Protein AF-A0A9W7BXS7-F1 (afdb_monomer_lite)

InterPro domains:
  IPR002172 Low-density lipoprotein (LDL) receptor class A repeat [cd00112] (133-162)
  IPR028146 Glucosidase II beta subunit, N-terminal [PF12999] (91-174)
  IPR036055 LDL receptor-like superfamily [G3DSA:4.10.400.10] (129-166)
  IPR036055 LDL receptor-like superfamily [SSF57424] (131-162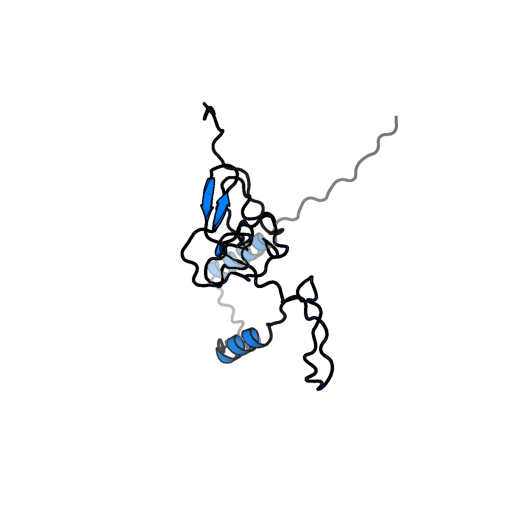)
  IPR039794 Glucosidase II beta subunit-like [PTHR12630] (88-174)

Sequence (181 aa):
MRTTQRPLRRSPGLPQYIAIAFIVFLALFSGTLVLFHSSLPNLSPETFDEDKFAQDFLDHDVHPEPVGERPEWKQKIGVGRKKNIRKIDTLNCDAPQASHPQVNDNYCDCVGSGADETSTSACSAYNIKRKVFQCPKNGAMIYASRIDDGVCDCCDGSDELHNDFVVCPSTCPSLRGEGFI

pLDDT: mean 71.35, std 19.49, range [39.41, 97.12]

Radius of gyration: 30.7 Å; chains: 1; bounding box: 83×66×67 Å

Foldseek 3Di:
DDDDDDDDDDDPDDDPVVVVVVVVVVVVPPPPPDDPPDDDPDPDPPDPDPVVVVVVVVVPPPPPPPPDPDPDPPPPPDP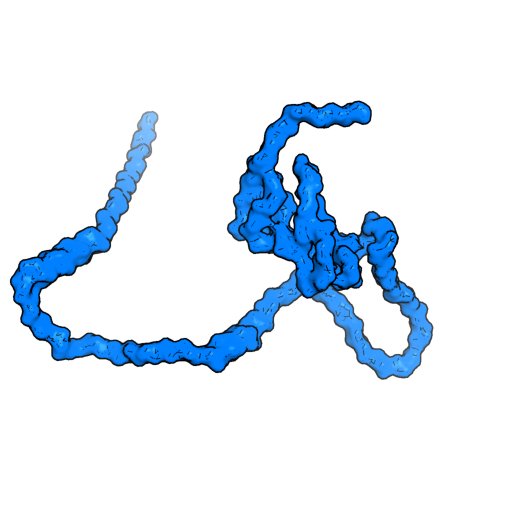DDPDPPPPPPQPDLPDDQPPDPQACPLAQSPQAACSRNLQALSNVVGPHPFFRYAQVPPRDTHHSCQACVQDQPRLCSSSNPPNPPHDRHRNDDDPPDPDDD

Secondary structure (DSSP, 8-state):
----PPPPPPPPPPPTHHHHHHHHHHHHHS-------S-----------HHHHHHHHHH---PPPPSS------------------------TTS-GGG-TTTTSS--S-TTT--S-SSSSTTTTS---S--EE-TTT--EE-GGGSSSS---STTSTT-TT-TT----------------

Structure (mmCIF, N/CA/C/O backbone):
data_AF-A0A9W7BXS7-F1
#
_entry.id   AF-A0A9W7BXS7-F1
#
loop_
_atom_site.group_PDB
_atom_site.id
_atom_site.type_symbol
_atom_site.label_atom_id
_atom_site.label_alt_id
_atom_site.label_comp_id
_atom_site.label_asym_id
_atom_site.label_entity_id
_atom_site.label_seq_id
_atom_site.pdbx_PDB_ins_code
_atom_site.Cartn_x
_atom_site.Cartn_y
_atom_site.Cartn_z
_atom_site.occupancy
_atom_site.B_iso_or_equiv
_atom_site.auth_seq_id
_atom_site.auth_comp_id
_atom_site.auth_asym_id
_atom_site.auth_atom_id
_atom_site.pdbx_PDB_model_num
ATOM 1 N N . MET A 1 1 ? -42.604 45.762 11.872 1.00 46.09 1 MET A N 1
ATOM 2 C CA . MET A 1 1 ? -43.253 44.493 12.266 1.00 46.09 1 MET A CA 1
ATOM 3 C C . MET A 1 1 ? -43.912 43.880 11.034 1.00 46.09 1 MET A C 1
ATOM 5 O O . MET A 1 1 ? -44.926 44.392 10.585 1.00 46.09 1 MET A O 1
ATOM 9 N N . ARG A 1 2 ? -43.300 42.856 10.426 1.00 42.53 2 ARG A N 1
ATOM 10 C CA . ARG A 1 2 ? -43.913 42.016 9.381 1.00 42.53 2 ARG A CA 1
ATOM 11 C C . ARG A 1 2 ? -43.618 40.566 9.746 1.00 42.53 2 ARG A C 1
ATOM 13 O O . ARG A 1 2 ? -42.465 40.153 9.731 1.00 42.53 2 ARG A O 1
ATOM 20 N N . THR A 1 3 ? -44.651 39.841 10.146 1.00 47.69 3 THR A N 1
ATOM 21 C CA . THR A 1 3 ? -44.619 38.417 10.475 1.00 47.69 3 THR A CA 1
ATOM 22 C C . THR A 1 3 ? -44.712 37.607 9.186 1.00 47.69 3 THR A C 1
ATOM 24 O O . THR A 1 3 ? -45.760 37.532 8.553 1.00 47.69 3 THR A O 1
ATOM 27 N N . THR A 1 4 ? -43.602 37.003 8.773 1.00 55.44 4 THR A N 1
ATOM 28 C CA . THR A 1 4 ? -43.558 35.991 7.713 1.00 55.44 4 THR A CA 1
ATOM 29 C C . THR A 1 4 ? -43.979 34.641 8.298 1.00 55.44 4 THR A C 1
ATOM 31 O O . THR A 1 4 ? -43.219 33.993 9.017 1.00 55.44 4 THR A O 1
ATOM 34 N N . GLN A 1 5 ? -45.213 34.213 8.026 1.00 59.97 5 GLN A N 1
ATOM 35 C CA . GLN A 1 5 ? -45.664 32.855 8.345 1.00 59.97 5 GLN A CA 1
ATOM 36 C C . GLN A 1 5 ? -44.991 31.858 7.390 1.00 59.97 5 GLN A C 1
ATOM 38 O O . GLN A 1 5 ? -45.063 32.008 6.171 1.00 59.97 5 GLN A O 1
ATOM 43 N N . ARG A 1 6 ? -44.307 30.850 7.946 1.00 61.34 6 ARG A N 1
ATOM 44 C CA . ARG A 1 6 ? -43.731 29.736 7.178 1.00 61.34 6 ARG A CA 1
ATOM 45 C C . ARG A 1 6 ? -44.836 28.721 6.845 1.00 61.34 6 ARG A C 1
ATOM 47 O O . ARG A 1 6 ? -45.657 28.447 7.719 1.00 61.34 6 ARG A O 1
ATOM 54 N N . PRO A 1 7 ? -44.853 28.127 5.641 1.00 55.62 7 PRO A N 1
ATOM 55 C CA . PRO A 1 7 ? -45.820 27.088 5.303 1.00 55.62 7 PRO A CA 1
ATOM 56 C C . PRO A 1 7 ? -45.583 25.814 6.132 1.00 55.62 7 PRO A C 1
ATOM 58 O O . PRO A 1 7 ? -44.445 25.374 6.318 1.00 55.62 7 PRO A O 1
ATOM 61 N N . LEU A 1 8 ? -46.677 25.226 6.625 1.00 59.09 8 LEU A N 1
ATOM 62 C CA . LEU A 1 8 ? -46.703 23.956 7.354 1.00 59.09 8 LEU A CA 1
ATOM 63 C C . LEU A 1 8 ? -46.234 22.812 6.437 1.00 59.09 8 LEU A C 1
ATOM 65 O O . LEU A 1 8 ? -46.829 22.564 5.387 1.00 59.09 8 LEU A O 1
ATOM 69 N N . ARG A 1 9 ? -45.167 22.104 6.830 1.00 51.50 9 ARG A N 1
ATOM 70 C CA . ARG A 1 9 ? -44.704 20.887 6.145 1.00 51.50 9 ARG A CA 1
ATOM 71 C C . ARG A 1 9 ? -45.698 19.746 6.393 1.00 51.50 9 ARG A C 1
ATOM 73 O O . ARG A 1 9 ? -46.052 19.473 7.537 1.00 51.50 9 ARG A O 1
ATOM 80 N N . ARG A 1 10 ? -46.128 19.076 5.317 1.00 54.25 10 ARG A N 1
ATOM 81 C CA . ARG A 1 10 ? -46.916 17.831 5.361 1.00 54.25 10 ARG A CA 1
ATOM 82 C C . ARG A 1 10 ? -46.151 16.753 6.135 1.00 54.25 10 ARG A C 1
ATOM 84 O O . ARG A 1 10 ? -44.969 16.545 5.875 1.00 54.25 10 ARG A O 1
ATOM 91 N N . SER A 1 11 ? -46.842 16.073 7.053 1.00 57.69 11 SER A N 1
ATOM 92 C CA . SER A 1 11 ? -46.325 14.876 7.729 1.00 57.69 11 SER A CA 1
ATOM 93 C C . SER A 1 11 ? -45.999 13.775 6.713 1.00 57.69 11 SER A C 1
ATOM 95 O O . SER A 1 11 ? -46.743 13.628 5.738 1.00 57.69 11 SER A O 1
ATOM 97 N N . PRO A 1 12 ? -44.932 12.987 6.930 1.00 56.78 12 PRO A N 1
ATOM 98 C CA . PRO A 1 12 ? -44.681 11.792 6.141 1.00 56.78 12 PRO A CA 1
ATOM 99 C C . PRO A 1 12 ? -45.831 10.800 6.353 1.00 56.78 12 PRO A C 1
ATOM 101 O O . PRO A 1 12 ? -46.220 10.506 7.483 1.00 56.78 12 PRO A O 1
ATOM 104 N N . GLY A 1 13 ? -46.412 10.339 5.244 1.00 60.28 13 GLY A N 1
ATOM 105 C CA . GLY A 1 13 ? -47.458 9.326 5.245 1.00 60.28 13 GLY A CA 1
ATOM 106 C C . GLY A 1 13 ? -46.960 8.032 5.883 1.00 60.28 13 GLY A C 1
ATOM 107 O O . GLY A 1 13 ? -45.823 7.615 5.670 1.00 60.28 13 GLY A O 1
ATOM 108 N N . LEU A 1 14 ? -47.834 7.419 6.677 1.00 56.72 14 LEU A N 1
ATOM 109 C CA . LEU A 1 14 ? -47.631 6.118 7.303 1.00 56.72 14 LEU A CA 1
ATOM 110 C C . LEU A 1 14 ? -47.245 5.073 6.228 1.00 56.72 14 LEU A C 1
ATOM 112 O O . LEU A 1 14 ? -47.875 5.052 5.166 1.00 56.72 14 LEU A O 1
ATOM 116 N N . PRO A 1 15 ? -46.224 4.224 6.452 1.00 57.97 15 PRO A N 1
ATOM 117 C CA . PRO A 1 15 ? -45.736 3.301 5.436 1.00 57.97 15 PRO A CA 1
ATOM 118 C C . PRO A 1 15 ? -46.824 2.298 5.042 1.00 57.97 15 PRO A C 1
ATOM 120 O O . PRO A 1 15 ? -47.379 1.574 5.869 1.00 57.97 15 PRO A O 1
ATOM 123 N N . GLN A 1 16 ? -47.090 2.243 3.739 1.00 58.09 16 GLN A N 1
ATOM 124 C CA . GLN A 1 16 ? -48.133 1.442 3.085 1.00 58.09 16 GLN A CA 1
ATOM 125 C C . GLN A 1 16 ? -48.010 -0.069 3.383 1.00 58.09 16 GLN A C 1
ATOM 127 O O . GLN A 1 16 ? -48.980 -0.814 3.278 1.00 58.09 16 GLN A O 1
ATOM 132 N N . TYR A 1 17 ? -46.832 -0.508 3.836 1.00 59.22 17 TYR A N 1
ATOM 133 C CA . TYR A 1 17 ? -46.523 -1.882 4.229 1.00 59.22 17 TYR A CA 1
ATOM 134 C C . TYR A 1 17 ? -47.327 -2.395 5.432 1.00 59.22 17 TYR A C 1
ATOM 136 O O . TYR A 1 17 ? -47.640 -3.584 5.484 1.00 59.22 17 TYR A O 1
ATOM 144 N N . ILE A 1 18 ? -47.720 -1.524 6.370 1.00 60.16 18 ILE A N 1
ATOM 145 C CA . ILE A 1 18 ? -48.496 -1.953 7.548 1.00 60.16 18 ILE A CA 1
ATOM 146 C C . ILE A 1 18 ? -49.922 -2.352 7.134 1.00 60.16 18 ILE A C 1
ATOM 148 O O . ILE A 1 18 ? -50.463 -3.332 7.640 1.00 60.16 18 ILE A O 1
ATOM 152 N N . ALA A 1 19 ? -50.514 -1.651 6.161 1.00 58.78 19 ALA A N 1
ATOM 153 C CA . ALA A 1 19 ? -51.851 -1.969 5.658 1.00 58.78 19 ALA A CA 1
ATOM 154 C C . ALA A 1 19 ? -51.889 -3.315 4.910 1.00 58.78 19 ALA A C 1
ATOM 156 O O . ALA A 1 19 ? -52.837 -4.081 5.065 1.00 58.78 19 ALA A O 1
ATOM 157 N N . ILE A 1 20 ? -50.836 -3.634 4.150 1.00 61.12 20 ILE A N 1
ATOM 158 C CA . ILE A 1 20 ? -50.732 -4.892 3.395 1.00 61.12 20 ILE A CA 1
ATOM 159 C C . ILE A 1 20 ? -50.580 -6.086 4.350 1.00 61.12 20 ILE A C 1
ATOM 161 O O . ILE A 1 20 ? -51.246 -7.104 4.169 1.00 61.12 20 ILE A O 1
ATOM 165 N N . ALA A 1 21 ? -49.782 -5.945 5.414 1.00 65.38 21 ALA A N 1
ATOM 166 C CA . ALA A 1 21 ? -49.594 -7.003 6.406 1.00 65.38 21 ALA A CA 1
ATOM 167 C C . ALA A 1 21 ? -50.902 -7.376 7.133 1.00 65.38 21 ALA A C 1
ATOM 169 O O . ALA A 1 21 ? -51.172 -8.559 7.332 1.00 65.38 21 ALA A O 1
ATOM 170 N N . PHE A 1 22 ? -51.754 -6.398 7.465 1.00 66.62 22 PHE A N 1
ATOM 171 C CA . PHE A 1 22 ? -53.060 -6.655 8.090 1.00 66.62 22 PHE A CA 1
ATOM 172 C C . PHE A 1 22 ? -54.031 -7.408 7.171 1.00 66.62 22 PHE A C 1
ATOM 174 O O . PHE A 1 22 ? -54.751 -8.292 7.634 1.00 66.62 22 PHE A O 1
ATOM 181 N N . ILE A 1 23 ? -54.040 -7.100 5.872 1.00 64.25 23 ILE A N 1
ATOM 182 C CA . ILE A 1 23 ? -54.924 -7.761 4.898 1.00 64.25 23 ILE A CA 1
ATOM 183 C C . ILE A 1 23 ? -54.501 -9.222 4.690 1.00 64.25 23 ILE A C 1
ATOM 185 O O . ILE A 1 23 ? -55.353 -10.110 4.674 1.00 64.25 23 ILE A O 1
ATOM 189 N N . VAL A 1 24 ? -53.193 -9.490 4.615 1.00 66.75 24 VAL A N 1
ATOM 190 C CA . VAL A 1 24 ? -52.660 -10.860 4.517 1.00 66.75 24 VAL A CA 1
ATOM 191 C C . VAL A 1 24 ? -52.955 -11.657 5.795 1.00 66.75 24 VAL A C 1
ATOM 193 O O . VAL A 1 24 ? -53.362 -12.814 5.716 1.00 66.75 24 VAL A O 1
ATOM 196 N N . PHE A 1 25 ? -52.843 -11.038 6.975 1.00 67.75 25 PHE A N 1
ATOM 197 C CA . PHE A 1 25 ? -53.122 -11.707 8.252 1.00 67.75 25 PHE A CA 1
ATOM 198 C C . PHE A 1 25 ? -54.610 -12.066 8.424 1.00 67.75 25 PHE A C 1
ATOM 200 O O . PHE A 1 25 ? -54.934 -13.158 8.892 1.00 67.75 25 PHE A O 1
ATOM 207 N N . LEU A 1 26 ? -55.526 -11.189 7.992 1.00 63.72 26 LEU A N 1
ATOM 208 C CA . LEU A 1 26 ? -56.972 -11.455 8.019 1.00 63.72 26 LEU A CA 1
ATOM 209 C C . LEU A 1 26 ? -57.400 -12.525 6.999 1.00 63.72 26 LEU A C 1
ATOM 211 O O . LEU A 1 26 ? -58.306 -13.314 7.282 1.00 63.72 26 LEU A O 1
ATOM 215 N N . ALA A 1 27 ? -56.735 -12.598 5.842 1.00 58.88 27 ALA A N 1
ATOM 216 C CA . ALA A 1 27 ? -56.993 -13.627 4.833 1.00 58.88 27 ALA A CA 1
ATOM 217 C C . ALA A 1 27 ? -56.515 -15.025 5.273 1.00 58.88 27 ALA A C 1
ATOM 219 O O . ALA A 1 27 ? -57.159 -16.021 4.950 1.00 58.88 27 ALA A O 1
ATOM 220 N N . LEU A 1 28 ? -55.432 -15.110 6.057 1.00 61.25 28 LEU A N 1
ATOM 221 C CA . LEU A 1 28 ? -54.915 -16.383 6.575 1.00 61.25 28 LEU A CA 1
ATOM 222 C C . LEU A 1 28 ? -55.736 -16.939 7.752 1.00 61.25 28 LEU A C 1
ATOM 224 O O . LEU A 1 28 ? -55.835 -18.154 7.899 1.00 61.25 28 LEU A O 1
ATOM 228 N N . PHE A 1 29 ? -56.360 -16.081 8.568 1.00 61.97 29 PHE A N 1
ATOM 229 C CA . PHE A 1 29 ? -57.142 -16.515 9.738 1.00 61.97 29 PHE A CA 1
ATOM 230 C C . PHE A 1 29 ? -58.611 -16.854 9.444 1.00 61.97 29 PHE A C 1
ATOM 232 O O . PHE A 1 29 ? -59.243 -17.549 10.235 1.00 61.97 29 PHE A O 1
ATOM 239 N N . SER A 1 30 ? -59.171 -16.385 8.327 1.00 65.44 30 SER A N 1
ATOM 240 C CA . SER A 1 30 ? -60.598 -16.569 8.013 1.00 65.44 30 SER A CA 1
ATOM 241 C C . SER A 1 30 ? -60.922 -17.849 7.236 1.00 65.44 30 SER A C 1
ATOM 243 O O . SER A 1 30 ? -62.094 -18.125 6.994 1.00 65.44 30 SER A O 1
ATOM 245 N N . GLY A 1 31 ? -59.926 -18.667 6.875 1.00 58.88 31 GLY A N 1
ATOM 246 C CA . GLY A 1 31 ? -60.149 -20.004 6.304 1.00 58.88 31 GLY A CA 1
ATOM 247 C C . GLY A 1 31 ? -60.915 -20.034 4.973 1.00 58.88 31 GLY A C 1
ATOM 248 O O . GLY A 1 31 ? -61.258 -21.111 4.487 1.00 58.88 31 GLY A O 1
ATOM 249 N N . THR A 1 32 ? -61.178 -18.887 4.348 1.00 63.16 32 THR A N 1
ATOM 250 C CA . THR A 1 32 ? -61.767 -18.817 3.012 1.00 63.16 32 THR A CA 1
ATOM 251 C C . THR A 1 32 ? -60.681 -19.036 1.971 1.00 63.16 32 THR A C 1
ATOM 253 O O . THR A 1 32 ? -60.062 -18.101 1.469 1.00 63.16 32 THR A O 1
ATOM 256 N N . LEU A 1 33 ? -60.468 -20.312 1.652 1.00 57.69 33 LEU A N 1
ATOM 257 C CA . LEU A 1 33 ? -59.788 -20.784 0.454 1.00 57.69 33 LEU A CA 1
ATOM 258 C C . LEU A 1 33 ? -60.591 -20.326 -0.779 1.00 57.69 33 LEU A C 1
ATOM 260 O O . LEU A 1 33 ? -61.405 -21.072 -1.320 1.00 57.69 33 LEU A O 1
ATOM 264 N N . VAL A 1 34 ? -60.415 -19.073 -1.204 1.00 56.88 34 VAL A N 1
ATOM 265 C CA . VAL A 1 34 ? -60.950 -18.609 -2.487 1.00 56.88 34 VAL A CA 1
ATOM 266 C C . VAL A 1 34 ? -59.954 -18.993 -3.569 1.00 56.88 34 VAL A C 1
ATOM 268 O O . VAL A 1 34 ? -58.857 -18.450 -3.676 1.00 56.88 34 VAL A O 1
ATOM 271 N N . LEU A 1 35 ? -60.381 -19.967 -4.365 1.00 54.78 35 LEU A N 1
ATOM 272 C CA . LEU A 1 35 ? -59.823 -20.333 -5.654 1.00 54.78 35 LEU A CA 1
ATOM 273 C C . LEU A 1 35 ? -59.687 -19.084 -6.541 1.00 54.78 35 LEU A C 1
ATOM 275 O O . LEU A 1 35 ? -60.653 -18.646 -7.155 1.00 54.78 35 LEU A O 1
ATOM 279 N N . PHE A 1 36 ? -58.477 -18.543 -6.648 1.00 45.97 36 PHE A N 1
ATOM 280 C CA . PHE A 1 36 ? -58.055 -17.739 -7.793 1.00 45.97 36 PHE A CA 1
ATOM 281 C C . PHE A 1 36 ? -56.884 -18.453 -8.459 1.00 45.97 36 PHE A C 1
ATOM 283 O O . PHE A 1 36 ? -55.713 -18.157 -8.248 1.00 45.97 36 PHE A O 1
ATOM 290 N N . HIS A 1 37 ? -57.242 -19.465 -9.243 1.00 50.16 37 HIS A N 1
ATOM 291 C CA . HIS A 1 37 ? -56.360 -20.106 -10.201 1.00 50.16 37 HIS A CA 1
ATOM 292 C C . HIS A 1 37 ? -56.717 -19.549 -11.578 1.00 50.16 37 HIS A C 1
ATOM 294 O O . HIS A 1 37 ? -57.653 -20.033 -12.208 1.00 50.16 37 HIS A O 1
ATOM 300 N N . SER A 1 38 ? -56.051 -18.471 -11.999 1.00 52.72 38 SER A N 1
ATOM 301 C CA . SER A 1 38 ? -55.757 -18.137 -13.405 1.00 52.72 38 SER A CA 1
ATOM 302 C C . SER A 1 38 ? -55.103 -16.755 -13.503 1.00 52.72 38 SER A C 1
ATOM 304 O O . SER A 1 38 ? -55.659 -15.761 -13.046 1.00 52.72 38 SER A O 1
ATOM 306 N N . SER A 1 39 ? -53.960 -16.713 -14.196 1.00 53.94 39 SER A N 1
ATOM 307 C CA . SER A 1 39 ? -53.209 -15.522 -14.643 1.00 53.94 39 SER A CA 1
ATOM 308 C C . SER A 1 39 ? -52.065 -15.046 -13.738 1.00 53.94 39 SER A C 1
ATOM 310 O O . SER A 1 39 ? -51.998 -13.877 -13.371 1.00 53.94 39 SER A O 1
ATOM 312 N N . LEU A 1 40 ? -51.106 -15.929 -13.447 1.00 51.50 40 LEU A N 1
ATOM 313 C CA . LEU A 1 40 ? -49.720 -15.490 -13.263 1.00 51.50 40 LEU A CA 1
ATOM 314 C C . LEU A 1 40 ? -48.989 -15.671 -14.600 1.00 51.50 40 LEU A C 1
ATOM 316 O O . LEU A 1 40 ? -49.082 -16.757 -15.181 1.00 51.50 40 LEU A O 1
ATOM 320 N N . PRO A 1 41 ? -48.304 -14.640 -15.123 1.00 48.31 41 PRO A N 1
ATOM 321 C CA . PRO A 1 41 ? -47.416 -14.823 -16.253 1.00 48.31 41 PRO A CA 1
ATOM 322 C C . PRO A 1 41 ? -46.306 -15.793 -15.852 1.00 48.31 41 PRO A C 1
ATOM 324 O O . PRO A 1 41 ? -45.791 -15.768 -14.737 1.00 48.31 41 PRO A O 1
ATOM 327 N N . ASN A 1 42 ? -46.003 -16.670 -16.797 1.00 48.66 42 ASN A N 1
ATOM 328 C CA . ASN A 1 42 ? -44.952 -17.669 -16.781 1.00 48.66 42 ASN A CA 1
ATOM 329 C C . ASN A 1 42 ? -43.607 -16.998 -16.427 1.00 48.66 42 ASN A C 1
ATOM 331 O O . ASN A 1 42 ? -42.935 -16.470 -17.308 1.00 48.66 42 ASN A O 1
ATOM 335 N N . LEU A 1 43 ? -43.229 -16.965 -15.146 1.00 43.97 43 LEU A N 1
ATOM 336 C CA . LEU A 1 43 ? -41.835 -16.761 -14.767 1.00 43.97 43 LEU A CA 1
ATOM 337 C C . LEU A 1 43 ? -41.168 -18.122 -14.900 1.00 43.97 43 LEU A C 1
ATOM 339 O O . LEU A 1 43 ? -41.242 -18.964 -14.004 1.00 43.97 43 LEU A O 1
ATOM 343 N N . SER A 1 44 ? -40.570 -18.347 -16.068 1.00 52.91 44 SER A N 1
ATOM 344 C CA . SER A 1 44 ? -39.571 -19.391 -16.227 1.00 52.91 44 SER A CA 1
ATOM 345 C C . SER A 1 44 ? -38.517 -19.226 -1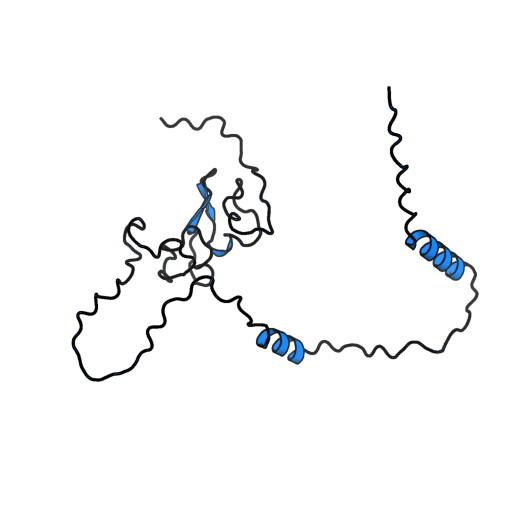5.128 1.00 52.91 44 SER A C 1
ATOM 347 O O . SER A 1 44 ? -38.124 -18.090 -14.848 1.00 52.91 44 SER A O 1
ATOM 349 N N . PRO A 1 45 ? -38.040 -20.316 -14.511 1.00 54.59 45 PRO A N 1
ATOM 350 C CA . PRO A 1 45 ? -36.832 -20.243 -13.710 1.00 54.59 45 PRO A CA 1
ATOM 351 C C . PRO A 1 45 ? -35.725 -19.753 -14.645 1.00 54.59 45 PRO A C 1
ATOM 353 O O . PRO A 1 45 ? -35.411 -20.430 -15.622 1.00 54.59 45 PRO A O 1
ATOM 356 N N . GLU A 1 46 ? -35.186 -18.559 -14.399 1.00 55.12 46 GLU A N 1
ATOM 357 C CA . GLU A 1 46 ? -33.915 -18.179 -15.001 1.00 55.12 46 GLU A CA 1
ATOM 358 C C 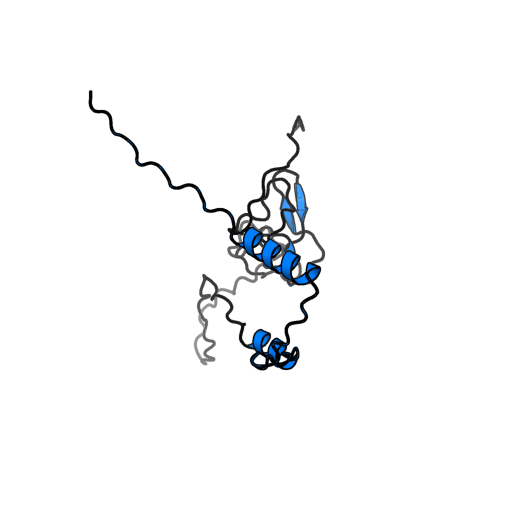. GLU A 1 46 ? -32.894 -19.172 -14.453 1.00 55.12 46 GLU A C 1
ATOM 360 O O . GLU A 1 46 ? -32.455 -19.099 -13.305 1.00 55.12 46 GLU A O 1
ATOM 365 N N . THR A 1 47 ? -32.625 -20.203 -15.247 1.00 54.59 47 THR A N 1
ATOM 366 C CA . THR A 1 47 ? -31.485 -21.080 -15.060 1.00 54.59 47 THR A CA 1
ATOM 367 C C . THR A 1 47 ? -30.271 -20.174 -15.037 1.00 54.59 47 THR A C 1
ATOM 369 O O . THR A 1 47 ? -30.044 -19.437 -15.995 1.00 54.59 47 THR A O 1
ATOM 372 N N . PHE A 1 48 ? -29.546 -20.180 -13.922 1.00 51.94 48 PHE A N 1
ATOM 373 C CA . PHE A 1 48 ? -28.245 -19.544 -13.833 1.00 51.94 48 PHE A CA 1
ATOM 374 C C . PHE A 1 48 ? -27.370 -20.171 -14.920 1.00 51.94 48 PHE A C 1
ATOM 376 O O . PHE A 1 48 ? -27.008 -21.345 -14.840 1.00 51.94 48 PHE A O 1
ATOM 383 N N . ASP A 1 49 ? -27.184 -19.419 -15.996 1.00 60.81 49 ASP A N 1
ATOM 384 C CA . ASP A 1 49 ? -26.441 -19.830 -17.171 1.00 60.81 49 ASP A CA 1
ATOM 385 C C . ASP A 1 49 ? -24.994 -19.387 -16.949 1.00 60.81 49 ASP A C 1
ATOM 387 O O . ASP A 1 49 ? -24.667 -18.201 -17.050 1.00 60.81 49 ASP A O 1
ATOM 391 N N . GLU A 1 50 ? -24.152 -20.341 -16.553 1.00 63.25 50 GLU A N 1
ATOM 392 C CA . GLU A 1 50 ? -22.714 -20.141 -16.342 1.00 63.25 50 GLU A CA 1
ATOM 393 C C . GLU A 1 50 ? -22.040 -19.540 -17.591 1.00 63.25 50 GLU A C 1
ATOM 395 O O . GLU A 1 50 ? -21.110 -18.742 -17.461 1.00 63.25 50 GLU A O 1
ATOM 400 N N . ASP A 1 51 ? -22.554 -19.828 -18.795 1.00 63.69 51 ASP A N 1
ATOM 401 C CA . ASP A 1 51 ? -22.010 -19.286 -20.044 1.00 63.69 51 ASP A CA 1
ATOM 402 C C . ASP A 1 51 ? -22.367 -17.798 -20.212 1.00 63.69 51 ASP A C 1
ATOM 404 O O . ASP A 1 51 ? -21.571 -17.020 -20.743 1.00 63.69 51 ASP A O 1
ATOM 408 N N . LYS A 1 52 ? -23.518 -17.361 -19.680 1.00 61.91 52 LYS A N 1
ATOM 409 C CA . LYS A 1 52 ? -23.925 -15.946 -19.670 1.00 61.91 52 LYS A CA 1
ATOM 410 C C . LYS A 1 52 ? -23.122 -15.124 -18.659 1.00 61.91 52 LYS A C 1
ATOM 412 O O . LYS A 1 52 ? -22.778 -13.985 -18.955 1.00 61.91 52 LYS A O 1
ATOM 417 N N . PHE A 1 53 ? -22.785 -15.692 -17.499 1.00 62.31 53 PHE A N 1
ATOM 418 C CA . PHE A 1 53 ? -21.886 -15.038 -16.538 1.00 62.31 53 PHE A CA 1
ATOM 419 C C . PHE A 1 53 ? -20.465 -14.898 -17.105 1.00 62.31 53 PHE A C 1
ATOM 421 O O . PHE A 1 53 ? -19.840 -13.850 -16.952 1.00 62.31 53 PHE A O 1
ATOM 428 N N . ALA A 1 54 ? -19.978 -15.917 -17.821 1.00 59.00 54 ALA A N 1
ATOM 429 C CA . ALA A 1 54 ? -18.694 -15.851 -18.513 1.00 59.00 54 ALA A CA 1
ATOM 430 C C . ALA A 1 54 ? -18.686 -14.808 -19.648 1.00 59.00 54 ALA A C 1
ATOM 432 O O . ALA A 1 54 ? -17.673 -14.142 -19.850 1.00 59.00 54 ALA A O 1
ATOM 433 N N . GLN A 1 55 ? -19.803 -14.626 -20.363 1.00 60.47 55 GLN A N 1
ATOM 434 C CA . GLN A 1 55 ? -19.932 -13.580 -21.385 1.00 60.47 55 GLN A CA 1
ATOM 435 C C . GLN A 1 55 ? -20.060 -12.170 -20.793 1.00 60.47 55 GLN A C 1
ATOM 437 O O . GLN A 1 55 ? -19.405 -11.265 -21.300 1.00 60.47 55 GLN A O 1
ATOM 442 N N . ASP A 1 56 ? -20.788 -11.985 -19.686 1.00 58.22 56 ASP A N 1
ATOM 443 C CA . ASP A 1 56 ? -20.831 -10.696 -18.971 1.00 58.22 56 ASP A CA 1
ATOM 444 C C . ASP A 1 56 ? -19.442 -10.299 -18.437 1.00 58.22 56 ASP A C 1
ATOM 446 O O . ASP A 1 56 ? -19.097 -9.121 -18.435 1.00 58.22 56 ASP A O 1
ATOM 450 N N . PHE A 1 57 ? -18.603 -11.265 -18.044 1.00 58.28 57 PHE A N 1
ATOM 451 C CA . PHE A 1 57 ? -17.217 -10.993 -17.643 1.00 58.28 57 PHE A CA 1
ATOM 452 C C . PHE A 1 57 ? -16.299 -10.612 -18.816 1.00 58.28 57 PHE A C 1
ATOM 454 O O . PHE A 1 57 ? -15.311 -9.919 -18.601 1.00 58.28 57 PHE A O 1
ATOM 461 N N . LEU A 1 58 ? -16.606 -11.047 -20.043 1.00 59.41 58 LEU A N 1
ATOM 462 C CA . LEU A 1 58 ? -15.813 -10.742 -21.242 1.00 59.41 58 LEU A CA 1
ATOM 463 C C . LEU A 1 58 ? -16.236 -9.433 -21.928 1.00 59.41 58 LEU A C 1
ATOM 465 O O . LEU A 1 58 ? -15.411 -8.815 -22.596 1.00 59.41 58 LEU A O 1
ATOM 469 N N . ASP A 1 59 ? -17.485 -8.993 -21.750 1.00 54.25 59 ASP A N 1
ATOM 470 C CA . ASP A 1 59 ? -17.992 -7.737 -22.325 1.00 54.25 59 ASP A CA 1
ATOM 471 C C . ASP A 1 59 ? -17.856 -6.528 -21.376 1.00 54.25 59 ASP A C 1
ATOM 473 O O . ASP A 1 59 ? -18.009 -5.385 -21.813 1.00 54.25 59 ASP A O 1
ATOM 477 N N . HIS A 1 60 ? -17.516 -6.739 -20.096 1.00 54.09 60 HIS A N 1
ATOM 478 C CA . HIS A 1 60 ? -17.301 -5.659 -19.122 1.00 54.09 60 HIS A CA 1
ATOM 479 C C . HIS A 1 60 ? -15.831 -5.249 -18.917 1.00 54.09 60 HIS A C 1
ATOM 481 O O . HIS A 1 60 ? -15.536 -4.486 -17.993 1.00 54.09 60 HIS A O 1
ATOM 487 N N . ASP A 1 61 ? -14.933 -5.627 -19.834 1.00 46.91 61 ASP A N 1
ATOM 488 C CA . ASP A 1 61 ? -13.617 -4.987 -20.017 1.00 46.91 61 ASP A CA 1
ATOM 489 C C . ASP A 1 61 ? -13.758 -3.602 -20.690 1.00 46.91 61 ASP A C 1
ATOM 491 O O . ASP A 1 61 ? -13.022 -3.225 -21.603 1.00 46.91 61 ASP A O 1
ATOM 495 N N . VAL A 1 62 ? -14.694 -2.780 -20.206 1.00 47.47 62 VAL A N 1
ATOM 496 C CA . VAL A 1 62 ? -14.538 -1.328 -20.292 1.00 47.47 62 VAL A CA 1
ATOM 497 C C . VAL A 1 62 ? -13.759 -0.929 -19.053 1.00 47.47 62 VAL A C 1
ATOM 499 O O . VAL A 1 62 ? -14.307 -0.436 -18.066 1.00 47.47 62 VAL A O 1
ATOM 502 N N . HIS A 1 63 ? -12.448 -1.164 -19.099 1.00 46.12 63 HIS A N 1
ATOM 503 C CA . HIS A 1 63 ? -11.549 -0.381 -18.271 1.00 46.12 63 HIS A CA 1
ATOM 504 C C . HIS A 1 63 ? -11.885 1.097 -18.535 1.00 46.12 63 HIS A C 1
ATOM 506 O O . HIS A 1 63 ? -11.905 1.499 -19.705 1.00 46.12 63 HIS A O 1
ATOM 512 N N . PRO A 1 64 ? -12.186 1.920 -17.513 1.00 46.91 64 PRO A N 1
ATOM 513 C CA . PRO A 1 64 ? -12.140 3.358 -17.711 1.00 46.91 64 PRO A CA 1
ATOM 514 C C . PRO A 1 64 ? -10.756 3.671 -18.278 1.00 46.91 64 PRO A C 1
ATOM 516 O O . PRO A 1 64 ? -9.751 3.186 -17.752 1.00 46.91 64 PRO A O 1
ATOM 519 N N . GLU A 1 65 ? -10.713 4.390 -19.401 1.00 40.00 65 GLU A N 1
ATOM 520 C CA . GLU A 1 65 ? -9.439 4.742 -20.012 1.00 40.00 65 GLU A CA 1
ATOM 521 C C . GLU A 1 65 ? -8.518 5.368 -18.958 1.00 40.00 65 GLU A C 1
ATOM 523 O O . GLU A 1 65 ? -8.981 6.174 -18.140 1.00 40.00 65 GLU A O 1
ATOM 528 N N . PRO A 1 66 ? -7.227 5.001 -18.943 1.00 48.50 66 PRO A N 1
ATOM 529 C CA . PRO A 1 66 ? -6.278 5.622 -18.041 1.00 48.50 66 PRO A CA 1
ATOM 530 C C . PRO A 1 66 ? -6.305 7.132 -18.279 1.00 48.50 66 PRO A C 1
ATOM 532 O O . PRO A 1 66 ? -6.079 7.605 -19.395 1.00 48.50 66 PRO A O 1
ATOM 535 N N . VAL A 1 67 ? -6.578 7.900 -17.222 1.00 48.28 67 VAL A N 1
ATOM 536 C CA . VAL A 1 67 ? -6.387 9.353 -17.213 1.00 48.28 67 VAL A CA 1
ATOM 537 C C . VAL A 1 67 ? -4.880 9.599 -17.301 1.00 48.28 67 VAL A C 1
ATOM 539 O O . VAL A 1 67 ? -4.192 9.734 -16.296 1.00 48.28 67 VAL A O 1
ATOM 542 N N . GLY A 1 68 ? -4.358 9.563 -18.525 1.00 46.69 68 GLY A N 1
ATOM 543 C CA . GLY A 1 68 ? -2.931 9.612 -18.811 1.00 46.69 68 GLY A CA 1
ATOM 544 C C . GLY A 1 68 ? -2.576 8.761 -20.024 1.00 46.69 68 GLY A C 1
ATOM 545 O O . GLY A 1 68 ? -2.031 7.668 -19.891 1.00 46.69 68 GLY A O 1
ATOM 546 N N . GLU A 1 69 ? -2.853 9.268 -21.225 1.00 44.44 69 GLU A N 1
ATOM 547 C CA . GLU A 1 69 ? -2.286 8.714 -22.454 1.00 44.44 69 GLU A CA 1
ATOM 548 C C . GLU A 1 69 ? -0.750 8.687 -22.346 1.00 44.44 69 GLU A C 1
ATOM 550 O O . GLU A 1 69 ? -0.076 9.721 -22.380 1.00 44.44 69 GLU A O 1
ATOM 555 N N . ARG A 1 70 ? -0.164 7.490 -22.244 1.00 54.38 70 ARG A N 1
ATOM 556 C CA . ARG A 1 70 ? 1.270 7.304 -22.487 1.00 54.38 70 ARG A CA 1
ATOM 557 C C . ARG A 1 70 ? 1.505 7.595 -23.980 1.00 54.38 70 ARG A C 1
ATOM 559 O O . ARG A 1 70 ? 0.839 6.969 -24.806 1.00 54.38 70 ARG A O 1
ATOM 566 N N . PRO A 1 71 ? 2.420 8.500 -24.379 1.00 45.44 71 PRO A N 1
ATOM 567 C CA . PRO A 1 71 ? 2.605 8.816 -25.788 1.00 45.44 71 PRO A CA 1
ATOM 568 C C . PRO A 1 71 ? 3.050 7.569 -26.560 1.00 45.44 71 PRO A C 1
ATOM 570 O O . PRO A 1 71 ? 4.095 6.969 -26.295 1.00 45.44 71 PRO A O 1
ATOM 573 N N . GLU A 1 72 ? 2.215 7.191 -27.522 1.00 49.38 72 GLU A N 1
ATOM 574 C CA . GLU A 1 72 ? 2.348 6.030 -28.389 1.00 49.38 72 GLU A CA 1
ATOM 575 C C . GLU A 1 72 ? 3.622 6.142 -29.243 1.00 49.38 72 GLU A C 1
ATOM 577 O O . GLU A 1 72 ? 3.648 6.771 -30.307 1.00 49.38 72 GLU A O 1
ATOM 582 N N . TRP A 1 73 ? 4.717 5.505 -28.819 1.00 51.28 73 TRP A N 1
ATOM 583 C CA . TRP A 1 73 ? 5.834 5.255 -29.723 1.00 51.28 73 TRP A CA 1
ATOM 584 C C . TRP A 1 73 ? 5.423 4.116 -30.666 1.00 51.28 73 TRP A C 1
ATOM 586 O O . TRP A 1 73 ? 5.770 2.954 -30.487 1.00 51.28 73 TRP A O 1
ATOM 596 N N . LYS A 1 74 ? 4.654 4.448 -31.710 1.00 40.97 74 LYS A N 1
ATOM 597 C CA . LYS A 1 74 ? 4.440 3.551 -32.849 1.00 40.97 74 LYS A CA 1
ATOM 598 C C . LYS A 1 74 ? 5.801 3.067 -33.331 1.00 40.97 74 LYS A C 1
ATOM 600 O O . LYS A 1 74 ? 6.570 3.828 -33.927 1.00 40.97 74 LYS A O 1
ATOM 605 N N . GLN A 1 75 ? 6.089 1.797 -33.077 1.00 53.16 75 GLN A N 1
ATOM 606 C CA . GLN A 1 75 ? 7.280 1.101 -33.526 1.00 53.16 75 GLN A CA 1
ATOM 607 C C . GLN A 1 75 ? 7.203 0.920 -35.046 1.00 53.16 75 GLN A C 1
ATOM 609 O O . GLN A 1 75 ? 6.891 -0.142 -35.575 1.00 53.16 75 GLN A O 1
ATOM 614 N N . LYS A 1 76 ? 7.480 1.997 -35.783 1.00 43.56 76 LYS A N 1
ATOM 615 C CA . LYS A 1 76 ? 7.824 1.910 -37.197 1.00 43.56 76 LYS A CA 1
ATOM 616 C C . LYS A 1 76 ? 9.244 1.356 -37.258 1.00 43.56 76 LYS A C 1
ATOM 618 O O . LYS A 1 76 ? 10.196 2.082 -36.975 1.00 43.56 76 LYS A O 1
ATOM 623 N N . ILE A 1 77 ? 9.392 0.084 -37.634 1.00 47.41 77 ILE A N 1
ATOM 624 C CA . ILE A 1 77 ? 10.676 -0.490 -38.062 1.00 47.41 77 ILE A CA 1
ATOM 625 C C . ILE A 1 77 ? 11.049 0.197 -39.388 1.00 47.41 77 ILE A C 1
ATOM 627 O O . ILE A 1 77 ? 10.788 -0.296 -40.481 1.00 47.41 77 ILE A O 1
ATOM 631 N N . GLY A 1 78 ? 11.575 1.416 -39.284 1.00 39.41 78 GLY A N 1
ATOM 632 C CA . GLY A 1 78 ? 12.110 2.198 -40.387 1.00 39.41 78 GLY A CA 1
ATOM 633 C C . GLY A 1 78 ? 13.625 2.083 -40.389 1.00 39.41 78 GLY A C 1
ATOM 634 O O . GLY A 1 78 ? 14.298 2.622 -39.510 1.00 39.41 78 GLY A O 1
ATOM 635 N N . VAL A 1 79 ? 14.168 1.384 -41.384 1.00 48.69 79 VAL A N 1
ATOM 636 C CA . VAL A 1 79 ? 15.599 1.383 -41.689 1.00 48.69 79 VAL A CA 1
ATOM 637 C C . VAL A 1 79 ? 16.039 2.827 -41.952 1.00 48.69 79 VAL A C 1
ATOM 639 O O . VAL A 1 79 ? 15.590 3.456 -42.905 1.00 48.69 79 VAL A O 1
ATOM 642 N N . GLY A 1 80 ? 16.936 3.345 -41.109 1.00 44.09 80 GLY A N 1
ATOM 643 C CA . GLY A 1 80 ? 17.712 4.551 -41.405 1.00 44.09 80 GLY A CA 1
ATOM 644 C C . GLY A 1 80 ? 17.407 5.776 -40.543 1.00 44.09 80 GLY A C 1
ATOM 645 O O . GLY A 1 80 ? 16.609 6.633 -40.909 1.00 44.09 80 GLY A O 1
ATOM 646 N N . ARG A 1 81 ? 18.153 5.905 -39.440 1.00 45.66 81 ARG A N 1
ATOM 647 C CA . ARG A 1 81 ? 18.968 7.072 -39.027 1.00 45.66 81 ARG A CA 1
ATOM 648 C C . ARG A 1 81 ? 19.334 6.877 -37.558 1.00 45.66 81 ARG A C 1
ATOM 650 O O . ARG A 1 81 ? 18.455 6.827 -36.705 1.00 45.66 81 ARG A O 1
ATOM 657 N N . LYS A 1 82 ? 20.635 6.792 -37.265 1.00 49.56 82 LYS A N 1
ATOM 658 C CA . LYS A 1 82 ? 21.177 6.840 -35.900 1.00 49.56 82 LYS A CA 1
ATOM 659 C C . LYS A 1 82 ? 20.810 8.194 -35.285 1.00 49.56 82 LYS A C 1
ATOM 661 O O . LYS A 1 82 ? 21.514 9.177 -35.485 1.00 49.56 82 LYS A O 1
ATOM 666 N N . LYS A 1 83 ? 19.674 8.270 -34.600 1.00 51.53 83 LYS A N 1
ATOM 667 C CA . LYS A 1 83 ? 19.395 9.345 -33.650 1.00 51.53 83 LYS A CA 1
ATOM 668 C C . LYS A 1 83 ? 19.916 8.867 -32.304 1.00 51.53 83 LYS A C 1
ATOM 670 O O . LYS A 1 83 ? 19.756 7.694 -31.984 1.00 51.53 83 LYS A O 1
ATOM 675 N N . ASN A 1 84 ? 20.562 9.756 -31.556 1.00 49.66 84 ASN A N 1
ATOM 676 C CA . ASN A 1 84 ? 20.922 9.540 -30.160 1.00 49.66 84 ASN A CA 1
ATOM 677 C C . ASN A 1 84 ? 19.646 9.213 -29.379 1.00 49.66 84 ASN A C 1
ATOM 679 O O . ASN A 1 84 ? 18.947 10.113 -28.916 1.00 49.66 84 ASN A O 1
ATOM 683 N N . ILE A 1 85 ? 19.313 7.927 -29.300 1.00 55.88 85 ILE A N 1
ATOM 684 C CA . ILE A 1 85 ? 18.299 7.413 -28.396 1.00 55.88 85 ILE A CA 1
ATOM 685 C C . ILE A 1 85 ? 18.902 7.674 -27.024 1.00 55.88 85 ILE A C 1
ATOM 687 O O . ILE A 1 85 ? 19.873 7.020 -26.640 1.00 55.88 85 ILE A O 1
ATOM 691 N N . ARG A 1 86 ? 18.397 8.703 -26.331 1.00 53.44 86 ARG A N 1
ATOM 692 C CA . ARG A 1 86 ? 18.601 8.808 -24.888 1.00 53.44 86 ARG A CA 1
ATOM 693 C C . ARG A 1 86 ? 18.180 7.448 -24.357 1.00 53.44 86 ARG A C 1
ATOM 695 O O . ARG A 1 86 ? 17.064 7.017 -24.639 1.00 53.44 86 ARG A O 1
ATOM 702 N N . LYS A 1 87 ? 19.140 6.735 -23.770 1.00 48.41 87 LYS A N 1
ATOM 703 C CA . LYS A 1 87 ? 18.938 5.445 -23.123 1.00 48.41 87 LYS A CA 1
ATOM 704 C C . LYS A 1 87 ? 17.635 5.580 -22.342 1.00 48.41 87 LYS A C 1
ATOM 706 O O . LYS A 1 87 ? 17.542 6.489 -21.532 1.00 48.41 87 LYS A O 1
ATOM 711 N N . ILE A 1 88 ? 16.616 4.801 -22.705 1.00 55.81 88 ILE A N 1
ATOM 712 C CA . ILE A 1 88 ? 15.377 4.742 -21.930 1.00 55.81 88 ILE A CA 1
ATOM 713 C C . ILE A 1 88 ? 15.854 4.452 -20.513 1.00 55.81 88 ILE A C 1
ATOM 715 O O . ILE A 1 88 ? 16.562 3.460 -20.317 1.00 55.81 88 ILE A O 1
ATOM 719 N N . ASP A 1 89 ? 15.633 5.396 -19.601 1.00 56.28 89 ASP A N 1
ATOM 720 C CA . ASP A 1 89 ? 16.155 5.324 -18.247 1.00 56.28 89 ASP A CA 1
ATOM 721 C C . ASP A 1 89 ? 15.500 4.112 -17.589 1.00 56.28 89 ASP A C 1
ATOM 723 O O . ASP A 1 89 ? 14.355 4.157 -17.155 1.00 56.28 89 ASP A O 1
ATOM 727 N N . THR A 1 90 ? 16.199 2.977 -17.621 1.00 64.75 90 THR A N 1
ATOM 728 C CA . THR A 1 90 ? 15.857 1.793 -16.836 1.00 64.75 90 THR A CA 1
ATOM 729 C C . THR A 1 90 ? 15.768 2.261 -15.392 1.00 64.75 90 THR A C 1
ATOM 731 O O . THR A 1 90 ? 16.800 2.617 -14.818 1.00 64.75 90 THR A O 1
ATOM 734 N N . LEU A 1 91 ? 14.551 2.319 -14.846 1.00 76.06 91 LEU A N 1
ATOM 735 C CA . LEU A 1 91 ? 14.319 2.646 -13.448 1.00 76.06 91 LEU A CA 1
ATOM 736 C C . LEU A 1 91 ? 15.189 1.720 -12.598 1.00 76.06 91 LEU A C 1
ATOM 738 O O . LEU A 1 91 ? 15.112 0.495 -12.717 1.00 76.06 91 LEU A O 1
ATOM 742 N N . ASN A 1 92 ? 16.065 2.304 -11.784 1.00 84.50 92 ASN A N 1
ATOM 743 C CA . ASN A 1 92 ? 16.852 1.517 -10.852 1.00 84.50 92 ASN A CA 1
ATOM 744 C C . ASN A 1 92 ? 16.043 1.328 -9.568 1.00 84.50 92 ASN A C 1
ATOM 746 O O . ASN A 1 92 ? 16.025 2.207 -8.710 1.00 84.50 92 ASN A O 1
ATOM 750 N N . CYS A 1 93 ? 15.415 0.164 -9.439 1.00 84.19 93 CYS A N 1
ATOM 751 C CA . CYS A 1 93 ? 14.577 -0.202 -8.298 1.00 84.19 93 CYS A CA 1
ATOM 752 C C . CYS A 1 93 ? 15.331 -0.342 -6.964 1.00 84.19 93 CYS A C 1
ATOM 754 O O . CYS A 1 93 ? 14.691 -0.482 -5.923 1.00 84.19 93 CYS A O 1
ATOM 756 N N . ASP A 1 94 ? 16.667 -0.300 -6.992 1.00 82.31 94 ASP A N 1
ATOM 757 C CA . ASP A 1 94 ? 17.524 -0.313 -5.803 1.00 82.31 94 ASP A CA 1
ATOM 758 C C . ASP A 1 94 ? 18.062 1.088 -5.444 1.00 82.31 94 ASP A C 1
ATOM 760 O O . ASP A 1 94 ? 18.739 1.260 -4.429 1.00 82.31 94 ASP A O 1
ATOM 764 N N . ALA A 1 95 ? 17.806 2.102 -6.280 1.00 76.81 95 ALA A N 1
ATOM 765 C CA . ALA A 1 95 ? 18.241 3.473 -6.030 1.00 76.81 95 ALA A CA 1
ATOM 766 C C . ALA A 1 95 ? 17.277 4.223 -5.092 1.00 76.81 95 ALA A C 1
ATOM 768 O O . ALA A 1 95 ? 16.099 3.877 -4.995 1.00 76.81 95 ALA A O 1
ATOM 769 N N . PRO A 1 96 ? 17.738 5.303 -4.430 1.00 70.38 96 PRO A N 1
ATOM 770 C CA . PRO A 1 96 ? 16.853 6.194 -3.689 1.00 70.38 96 PRO A CA 1
ATOM 771 C C . PRO A 1 96 ? 15.731 6.749 -4.582 1.00 70.38 96 PRO A C 1
ATOM 773 O O . PRO A 1 96 ? 15.987 7.318 -5.644 1.00 70.38 96 PRO A O 1
ATOM 776 N N . GLN A 1 97 ? 14.487 6.614 -4.122 1.00 68.69 97 GLN A N 1
ATOM 777 C CA . GLN A 1 97 ? 13.264 6.967 -4.857 1.00 68.69 97 GLN A CA 1
ATOM 778 C C . GLN A 1 97 ? 13.172 8.452 -5.261 1.00 68.69 97 GLN A C 1
ATOM 780 O O . GLN A 1 97 ? 12.575 8.776 -6.280 1.00 68.69 97 GLN A O 1
ATOM 785 N N . ALA A 1 98 ? 13.807 9.363 -4.515 1.00 63.28 98 ALA A N 1
ATOM 786 C CA . ALA A 1 98 ? 13.618 10.817 -4.627 1.00 63.28 98 ALA A CA 1
ATOM 787 C C . ALA A 1 98 ? 13.988 11.462 -5.986 1.00 63.28 98 ALA A C 1
ATOM 789 O O . ALA A 1 98 ? 13.815 12.668 -6.148 1.00 63.28 98 ALA A O 1
ATOM 790 N N . SER A 1 99 ? 14.518 10.704 -6.950 1.00 62.09 99 SER A N 1
ATOM 791 C CA . SER A 1 99 ? 14.961 11.214 -8.254 1.00 62.09 99 SER A CA 1
ATOM 792 C C . SER A 1 99 ? 14.221 10.640 -9.466 1.00 62.09 99 SER A C 1
ATOM 794 O O . SER A 1 99 ? 14.642 10.920 -10.588 1.00 62.09 99 SER A O 1
ATOM 796 N N . HIS A 1 100 ? 13.170 9.836 -9.280 1.00 71.06 100 HIS A N 1
ATOM 797 C CA . HIS A 1 100 ? 12.508 9.138 -10.386 1.00 71.06 100 HIS A CA 1
ATOM 798 C C . HIS A 1 100 ? 11.070 9.633 -10.602 1.00 71.06 100 HIS A C 1
ATOM 800 O O . HIS A 1 100 ? 10.301 9.661 -9.644 1.00 71.06 100 HIS A O 1
ATOM 806 N N . PRO A 1 101 ? 10.685 10.018 -11.837 1.00 79.12 101 PRO A N 1
ATOM 807 C CA . PRO A 1 101 ? 9.306 10.406 -12.144 1.00 79.12 101 PRO A CA 1
ATOM 808 C C . PRO A 1 101 ? 8.296 9.256 -12.011 1.00 79.12 101 PRO A C 1
ATOM 810 O O . PRO A 1 101 ? 7.109 9.533 -11.953 1.00 79.12 101 PRO A O 1
ATOM 813 N N . GLN A 1 102 ? 8.770 8.011 -11.962 1.00 87.31 102 GLN A N 1
ATOM 814 C CA . GLN A 1 102 ? 7.969 6.788 -11.852 1.00 87.31 102 GLN A CA 1
ATOM 815 C C . GLN A 1 102 ? 7.604 6.388 -10.412 1.00 87.31 102 GLN A C 1
ATOM 817 O O . GLN A 1 102 ? 7.149 5.283 -10.170 1.00 87.31 102 GLN A O 1
ATOM 822 N N . VAL A 1 103 ? 7.913 7.216 -9.411 1.00 90.50 103 VAL A N 1
ATOM 823 C CA . VAL A 1 103 ? 7.606 6.870 -8.015 1.00 90.50 103 VAL A CA 1
ATOM 824 C C . VAL A 1 103 ? 6.191 7.309 -7.686 1.00 90.50 103 VAL A C 1
ATOM 826 O O . VAL A 1 103 ? 5.891 8.502 -7.763 1.00 90.50 103 VAL A O 1
ATOM 829 N N . ASN A 1 104 ? 5.378 6.357 -7.226 1.00 91.38 104 ASN A N 1
ATOM 830 C CA . ASN A 1 104 ? 3.976 6.544 -6.874 1.00 91.38 104 ASN A CA 1
ATOM 831 C C . ASN A 1 104 ? 3.170 7.175 -8.025 1.00 91.38 104 ASN A C 1
ATOM 833 O O . ASN A 1 104 ? 2.410 8.121 -7.803 1.00 91.38 104 ASN A O 1
ATOM 837 N N . ASP A 1 105 ? 3.38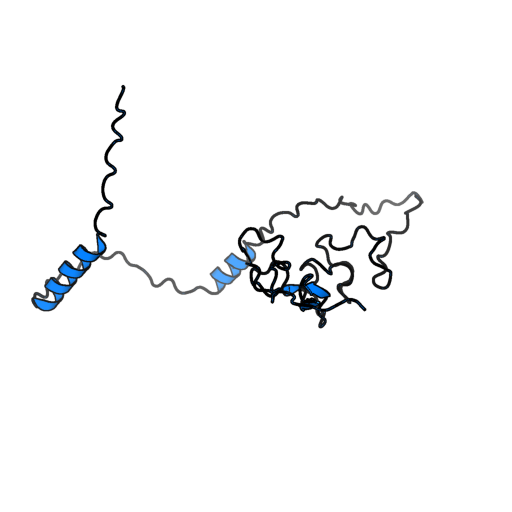4 6.695 -9.253 1.00 92.31 105 ASP A N 1
ATOM 838 C CA . ASP A 1 105 ? 2.695 7.165 -10.462 1.00 92.31 105 ASP A CA 1
ATOM 839 C C . ASP A 1 105 ? 1.529 6.249 -10.872 1.00 92.31 105 ASP A C 1
ATOM 841 O O . ASP A 1 105 ? 0.959 6.391 -11.958 1.00 92.31 105 ASP A O 1
ATOM 845 N N . ASN A 1 106 ? 1.145 5.341 -9.968 1.00 92.56 106 ASN A N 1
ATOM 846 C CA . ASN A 1 106 ? 0.121 4.321 -10.151 1.00 92.56 106 ASN A CA 1
ATOM 847 C C . ASN A 1 106 ? 0.493 3.288 -11.232 1.00 92.56 106 ASN A C 1
ATOM 849 O O . ASN A 1 106 ? -0.396 2.631 -11.790 1.00 92.56 106 ASN A O 1
ATOM 853 N N . TYR A 1 107 ? 1.783 3.081 -11.504 1.00 92.56 107 TYR A N 1
ATOM 854 C CA . TYR A 1 107 ? 2.251 2.042 -12.412 1.00 92.56 107 TYR A CA 1
ATOM 855 C C . TYR A 1 107 ? 3.397 1.230 -11.801 1.00 92.56 107 TYR A C 1
ATOM 857 O O . TYR A 1 107 ? 4.400 1.755 -11.354 1.00 92.56 107 TYR A O 1
ATOM 865 N N . CYS A 1 108 ? 3.267 -0.100 -11.812 1.00 92.69 108 CYS A N 1
ATOM 866 C CA . CYS A 1 108 ? 4.293 -0.968 -11.235 1.00 92.69 108 CYS A CA 1
ATOM 867 C C . CYS A 1 108 ? 5.445 -1.232 -12.220 1.00 92.69 108 CYS A C 1
ATOM 869 O O . CYS A 1 108 ? 5.441 -2.221 -12.962 1.00 92.69 108 CYS A O 1
ATOM 871 N N . ASP A 1 109 ? 6.453 -0.372 -12.203 1.00 91.75 109 ASP A N 1
ATOM 872 C CA . ASP A 1 109 ? 7.738 -0.540 -12.876 1.00 91.75 109 ASP A CA 1
ATOM 873 C C . ASP A 1 109 ? 8.670 -1.515 -12.133 1.00 91.75 109 ASP A C 1
ATOM 875 O O . ASP A 1 109 ? 9.411 -2.276 -12.767 1.00 91.75 109 ASP A O 1
ATOM 879 N N . CYS A 1 110 ? 8.625 -1.564 -10.796 1.00 90.56 110 CYS A N 1
ATOM 880 C CA . CYS A 1 110 ? 9.486 -2.439 -9.990 1.00 90.56 110 CYS A CA 1
ATOM 881 C C . CYS A 1 110 ? 8.810 -3.751 -9.570 1.00 90.56 110 CYS A C 1
ATOM 883 O O . CYS A 1 110 ? 8.772 -4.091 -8.392 1.00 90.56 110 CYS A O 1
ATOM 885 N N . VAL A 1 111 ? 8.365 -4.574 -10.519 1.00 90.50 111 VAL A N 1
ATOM 886 C CA . VAL A 1 111 ? 7.565 -5.803 -10.280 1.00 90.50 111 VAL A CA 1
ATOM 887 C C . VAL A 1 111 ? 8.107 -6.801 -9.238 1.00 90.50 111 VAL A C 1
ATOM 889 O O . VAL A 1 111 ? 7.345 -7.556 -8.637 1.00 90.50 111 VAL A O 1
ATOM 892 N N . GLY A 1 112 ? 9.425 -6.847 -9.013 1.00 87.75 112 GLY A N 1
ATOM 893 C CA . GLY A 1 112 ? 10.040 -7.748 -8.029 1.00 87.75 112 GLY A CA 1
ATOM 894 C C . GLY A 1 112 ? 10.016 -7.220 -6.592 1.00 87.75 112 GLY A C 1
ATOM 895 O O . GLY A 1 112 ? 10.236 -7.981 -5.648 1.00 87.75 112 GLY A O 1
ATOM 896 N N . SER A 1 113 ? 9.792 -5.920 -6.416 1.00 88.31 113 SER A N 1
ATOM 897 C CA . SER A 1 113 ? 10.003 -5.226 -5.149 1.00 88.31 113 SER A CA 1
ATOM 898 C C . SER A 1 113 ? 8.830 -4.294 -4.787 1.00 88.31 113 SER A C 1
ATOM 900 O O . SER A 1 113 ? 8.509 -4.150 -3.607 1.00 88.31 113 SER A O 1
ATOM 902 N N . GLY A 1 114 ? 8.159 -3.697 -5.768 1.00 89.69 114 GLY A N 1
ATOM 903 C CA . GLY A 1 114 ? 7.185 -2.620 -5.590 1.00 89.69 114 GLY A CA 1
ATOM 904 C C . GLY A 1 114 ? 7.794 -1.406 -4.901 1.00 89.69 114 GLY A C 1
ATOM 905 O O . GLY A 1 114 ? 7.147 -0.769 -4.083 1.00 89.69 114 GLY A O 1
ATOM 906 N N . ALA A 1 115 ? 9.097 -1.181 -5.104 1.00 90.81 115 ALA A N 1
ATOM 907 C CA . ALA A 1 115 ? 9.818 -0.082 -4.473 1.00 90.81 115 ALA A CA 1
ATOM 908 C C . ALA A 1 115 ? 9.479 1.279 -5.090 1.00 90.81 115 ALA A C 1
ATOM 910 O O . ALA A 1 115 ? 9.781 2.297 -4.498 1.00 90.81 115 ALA A O 1
ATOM 911 N N . ASP A 1 116 ? 8.903 1.317 -6.271 1.00 92.25 116 ASP A N 1
ATOM 912 C CA . ASP A 1 116 ? 8.368 2.511 -6.917 1.00 92.25 116 ASP A CA 1
ATOM 913 C C . ASP A 1 116 ? 7.000 2.911 -6.356 1.00 92.25 116 ASP A C 1
ATOM 915 O O . ASP A 1 116 ? 6.761 4.087 -6.113 1.00 92.25 116 ASP A O 1
ATOM 919 N N . GLU A 1 117 ? 6.152 1.930 -6.054 1.00 93.25 117 GLU A N 1
ATOM 920 C CA . GLU A 1 117 ? 4.761 2.129 -5.637 1.00 93.25 117 GLU A CA 1
ATOM 921 C C . GLU A 1 117 ? 4.594 1.865 -4.139 1.00 93.25 117 GLU A C 1
ATOM 923 O O . GLU A 1 117 ? 4.015 0.872 -3.692 1.00 93.25 117 GLU A O 1
ATOM 928 N N . THR A 1 118 ? 5.160 2.765 -3.334 1.00 92.75 118 THR A N 1
ATOM 929 C CA . THR A 1 118 ? 5.068 2.679 -1.868 1.00 92.75 118 THR A CA 1
ATOM 930 C C . THR A 1 118 ? 3.790 3.275 -1.310 1.00 92.75 118 THR A C 1
ATOM 932 O O . THR A 1 118 ? 3.406 2.875 -0.217 1.00 92.75 118 THR A O 1
ATOM 935 N N . SER A 1 119 ? 3.138 4.191 -2.031 1.00 92.56 119 SER A N 1
ATOM 936 C CA . SER A 1 119 ? 1.910 4.878 -1.614 1.00 92.56 119 SER A CA 1
ATOM 937 C C . SER A 1 119 ? 0.732 4.688 -2.564 1.00 92.56 119 SER A C 1
ATOM 939 O O . SER A 1 119 ? -0.210 5.472 -2.514 1.00 92.56 119 SER A O 1
ATOM 941 N N . THR A 1 120 ? 0.782 3.681 -3.434 1.00 94.00 120 THR A N 1
ATOM 942 C CA . THR A 1 120 ? -0.337 3.311 -4.307 1.00 94.00 120 THR A CA 1
ATOM 943 C C . THR A 1 120 ? -0.470 1.789 -4.365 1.00 94.00 120 THR A C 1
ATOM 945 O O . THR A 1 120 ? 0.465 1.043 -4.058 1.00 94.00 120 THR A O 1
ATOM 948 N N . SER A 1 121 ? -1.635 1.308 -4.791 1.00 95.94 121 SER A N 1
ATOM 949 C CA . SER A 1 121 ? -1.916 -0.120 -4.940 1.00 95.94 121 SER A CA 1
ATOM 950 C C . SER A 1 121 ? -1.425 -0.736 -6.252 1.00 95.94 121 SER A C 1
ATOM 952 O O . SER A 1 121 ? -1.654 -1.926 -6.485 1.00 95.94 121 SER A O 1
ATOM 954 N N . ALA A 1 122 ? -0.708 0.005 -7.102 1.00 95.56 122 ALA A N 1
ATOM 955 C CA . ALA A 1 12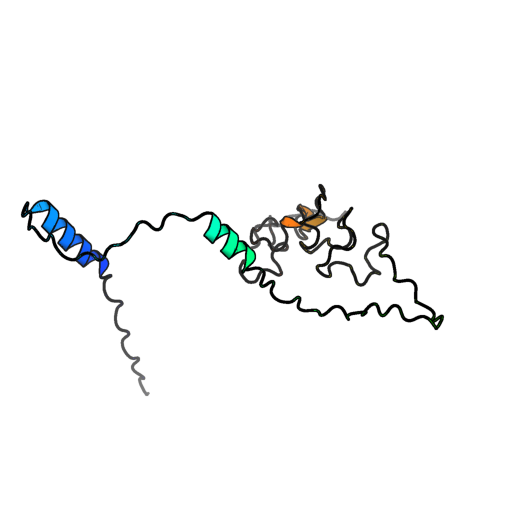2 ? -0.363 -0.432 -8.458 1.00 95.56 122 ALA A CA 1
ATOM 956 C C . ALA A 1 122 ? 0.468 -1.728 -8.520 1.00 95.56 122 ALA A C 1
ATOM 958 O O . ALA A 1 122 ? 0.332 -2.518 -9.456 1.00 95.56 122 ALA A O 1
ATOM 959 N N . CYS A 1 123 ? 1.281 -2.009 -7.500 1.00 95.56 123 CYS A N 1
ATOM 960 C CA . CYS A 1 123 ? 2.055 -3.250 -7.419 1.00 95.56 123 CYS A CA 1
ATOM 961 C C . CYS A 1 123 ? 1.330 -4.422 -6.721 1.00 95.56 123 CYS A C 1
ATOM 963 O O . CYS A 1 123 ? 1.926 -5.485 -6.532 1.00 95.56 123 CYS A O 1
ATOM 965 N N . SER A 1 124 ? 0.053 -4.274 -6.354 1.00 95.25 124 SER A N 1
ATOM 966 C CA . SER A 1 124 ? -0.725 -5.292 -5.621 1.00 95.25 124 SER A CA 1
ATOM 967 C C . SER A 1 124 ? -0.950 -6.599 -6.390 1.00 95.25 124 SER A C 1
ATOM 969 O O . SER A 1 124 ? -1.042 -7.660 -5.774 1.00 95.25 124 SER A O 1
ATOM 971 N N . ALA A 1 125 ? -0.994 -6.542 -7.724 1.00 93.50 125 ALA A N 1
ATOM 972 C CA . ALA A 1 125 ? -1.202 -7.707 -8.585 1.00 93.50 125 ALA A CA 1
ATOM 973 C C . ALA A 1 125 ? 0.035 -8.621 -8.698 1.00 93.50 125 ALA A C 1
ATOM 975 O O . ALA A 1 125 ? -0.058 -9.750 -9.185 1.00 93.50 125 ALA A O 1
ATOM 976 N N . TYR A 1 126 ? 1.205 -8.148 -8.263 1.00 92.62 126 TYR A N 1
ATOM 977 C CA . TYR A 1 126 ? 2.447 -8.910 -8.327 1.00 92.62 126 TYR A CA 1
ATOM 978 C C . TYR A 1 126 ? 2.679 -9.702 -7.039 1.00 92.62 126 TYR A C 1
ATOM 980 O O . TYR A 1 126 ? 2.191 -9.365 -5.964 1.00 92.62 126 TYR A O 1
ATOM 988 N N . ASN A 1 127 ? 3.481 -10.768 -7.128 1.00 91.00 127 ASN A N 1
ATOM 989 C CA . ASN A 1 127 ? 3.803 -11.659 -6.005 1.00 91.00 127 ASN A CA 1
ATOM 990 C C . ASN A 1 127 ? 4.795 -11.032 -4.996 1.00 91.00 127 ASN A C 1
ATOM 992 O O . ASN A 1 127 ? 5.788 -11.653 -4.604 1.00 91.00 127 ASN A O 1
ATOM 996 N N . ILE A 1 128 ? 4.530 -9.802 -4.561 1.00 90.31 128 ILE A N 1
ATOM 997 C CA . ILE A 1 128 ? 5.331 -9.056 -3.595 1.00 90.31 128 ILE A CA 1
ATOM 998 C C . ILE A 1 128 ? 4.827 -9.394 -2.191 1.00 90.31 128 ILE A C 1
ATOM 1000 O O . ILE A 1 128 ? 3.794 -8.927 -1.728 1.00 90.31 128 ILE A O 1
ATOM 1004 N N . LYS A 1 129 ? 5.581 -10.236 -1.478 1.00 88.88 129 LYS A N 1
ATOM 1005 C CA . LYS A 1 129 ? 5.185 -10.763 -0.155 1.00 88.88 129 LYS A CA 1
ATOM 1006 C C . LYS A 1 129 ? 5.474 -9.824 1.020 1.00 88.88 129 LYS A C 1
ATOM 1008 O O . LYS A 1 129 ? 5.351 -10.234 2.176 1.00 88.88 129 LYS A O 1
ATOM 1013 N N . ARG A 1 130 ? 5.889 -8.588 0.751 1.00 91.12 130 ARG A N 1
ATOM 1014 C CA . ARG A 1 130 ? 6.245 -7.602 1.776 1.00 91.12 130 ARG A CA 1
ATOM 1015 C C . ARG A 1 130 ? 5.234 -6.467 1.814 1.00 91.12 130 ARG A C 1
ATOM 1017 O O . ARG A 1 130 ? 4.580 -6.166 0.824 1.00 91.12 130 ARG A O 1
ATOM 1024 N N . LYS A 1 131 ? 5.158 -5.831 2.975 1.00 94.38 131 LYS A N 1
ATOM 1025 C CA . LYS A 1 131 ? 4.394 -4.607 3.190 1.00 94.38 131 LYS A CA 1
ATOM 1026 C C . LYS A 1 131 ? 5.215 -3.425 2.675 1.00 94.38 131 LYS A C 1
ATOM 1028 O O . LYS A 1 131 ? 6.408 -3.363 2.976 1.00 94.38 131 LYS A O 1
ATOM 1033 N N . VAL A 1 132 ? 4.601 -2.553 1.883 1.00 92.38 132 VAL A N 1
ATOM 1034 C CA . VAL A 1 132 ? 5.292 -1.450 1.184 1.00 92.38 132 VAL A CA 1
ATOM 1035 C C . VAL A 1 132 ? 4.838 -0.075 1.658 1.00 92.38 132 VAL A C 1
ATOM 1037 O O . VAL A 1 132 ? 5.654 0.841 1.675 1.00 92.38 132 VAL A O 1
ATOM 1040 N N . PHE A 1 133 ? 3.594 0.044 2.130 1.00 95.19 133 PHE A N 1
ATOM 1041 C CA . PHE A 1 133 ? 3.062 1.290 2.669 1.00 95.19 133 PHE A CA 1
ATOM 1042 C C . PHE A 1 133 ? 3.203 1.338 4.181 1.00 95.19 133 PHE A C 1
ATOM 1044 O O . PHE A 1 133 ? 2.932 0.351 4.875 1.00 95.19 133 PHE A O 1
ATOM 1051 N N . GLN A 1 134 ? 3.618 2.502 4.671 1.00 95.75 134 GLN A N 1
ATOM 1052 C CA . GLN A 1 134 ? 3.714 2.814 6.086 1.00 95.75 134 GLN A CA 1
ATOM 1053 C C . GLN A 1 134 ? 2.654 3.855 6.447 1.00 95.75 134 GLN A C 1
ATOM 1055 O O . GLN A 1 134 ? 2.732 4.997 6.001 1.00 95.75 134 GLN A O 1
ATOM 1060 N N . CYS A 1 135 ? 1.713 3.480 7.310 1.00 95.69 135 CYS A N 1
ATOM 1061 C CA . CYS A 1 135 ? 0.727 4.394 7.872 1.00 95.69 135 CYS A CA 1
ATOM 1062 C C . CYS A 1 135 ? 1.445 5.546 8.616 1.00 95.69 135 CYS A C 1
ATOM 1064 O O . CYS A 1 135 ? 2.181 5.275 9.576 1.00 95.69 135 CYS A O 1
ATOM 1066 N N . PRO A 1 136 ? 1.237 6.824 8.251 1.00 93.75 136 PRO A N 1
ATOM 1067 C CA . PRO A 1 136 ? 2.005 7.949 8.781 1.00 93.75 136 PRO A CA 1
ATOM 1068 C C . PRO A 1 136 ? 1.889 8.140 10.296 1.00 93.75 136 PRO A C 1
ATOM 1070 O O . PRO A 1 136 ? 2.873 8.492 10.947 1.00 93.75 136 PRO A O 1
ATOM 1073 N N . LYS A 1 137 ? 0.706 7.920 10.886 1.00 92.44 137 LYS A N 1
ATOM 1074 C CA . LYS A 1 137 ? 0.479 8.253 12.303 1.00 92.44 137 LYS A CA 1
ATOM 1075 C C . LYS A 1 137 ? 0.917 7.185 13.305 1.00 92.44 137 LYS A C 1
ATOM 1077 O O . LYS A 1 137 ? 1.291 7.535 14.422 1.00 92.44 137 LYS A O 1
ATOM 1082 N N . ASN A 1 138 ? 0.845 5.901 12.958 1.00 89.69 138 ASN A N 1
ATOM 1083 C CA . ASN A 1 138 ? 1.198 4.793 13.862 1.00 89.69 138 ASN A CA 1
ATOM 1084 C C . ASN A 1 138 ? 2.385 3.949 13.365 1.00 89.69 138 ASN A C 1
ATOM 1086 O O . ASN A 1 138 ? 2.793 3.022 14.063 1.00 89.69 138 ASN A O 1
ATOM 1090 N N . GLY A 1 139 ? 2.921 4.233 12.174 1.00 92.62 139 GLY A N 1
ATOM 1091 C CA . GLY A 1 139 ? 4.028 3.490 11.576 1.00 92.62 139 GLY A CA 1
ATOM 1092 C C . GLY A 1 139 ? 3.682 2.052 11.181 1.00 92.62 139 GLY A C 1
ATOM 1093 O O . GLY A 1 139 ? 4.596 1.273 10.902 1.00 92.62 139 GLY A O 1
ATOM 1094 N N . ALA A 1 140 ? 2.398 1.674 11.181 1.00 93.50 140 ALA A N 1
ATOM 1095 C CA . ALA A 1 140 ? 1.975 0.335 10.800 1.00 93.50 140 ALA A CA 1
ATOM 1096 C C . ALA A 1 140 ? 2.263 0.089 9.316 1.00 93.50 140 ALA A C 1
ATOM 1098 O O . ALA A 1 140 ? 2.001 0.934 8.470 1.00 93.50 140 ALA A O 1
ATOM 1099 N N . MET A 1 141 ? 2.803 -1.086 9.003 1.00 95.81 141 MET A N 1
ATOM 1100 C CA . MET A 1 141 ? 3.090 -1.481 7.626 1.00 95.81 141 MET A CA 1
ATOM 1101 C C . MET A 1 141 ? 1.918 -2.300 7.065 1.00 95.81 141 MET A C 1
ATOM 1103 O O . MET A 1 141 ? 1.478 -3.250 7.731 1.00 95.81 141 MET A O 1
ATOM 1107 N N . ILE A 1 142 ? 1.466 -2.010 5.842 1.00 96.50 142 ILE A N 1
ATOM 1108 C CA . ILE A 1 142 ? 0.392 -2.743 5.138 1.00 96.50 142 ILE A CA 1
ATOM 1109 C C . ILE A 1 142 ? 0.804 -3.147 3.711 1.00 96.50 142 ILE A C 1
ATOM 1111 O O . ILE A 1 142 ? 1.832 -2.712 3.181 1.00 96.50 142 ILE A O 1
ATOM 1115 N N . TYR A 1 143 ? 0.052 -4.077 3.121 1.00 96.50 143 TYR A N 1
ATOM 1116 C CA . TYR A 1 143 ? 0.286 -4.546 1.752 1.00 96.50 143 TYR A CA 1
ATOM 1117 C C . TYR A 1 143 ? -0.231 -3.525 0.735 1.00 96.50 143 TYR A C 1
ATOM 1119 O O . TYR A 1 143 ? -1.195 -2.830 1.020 1.00 96.50 143 TYR A O 1
ATOM 1127 N N . ALA A 1 144 ? 0.357 -3.485 -0.466 1.00 95.62 144 ALA A N 1
ATOM 1128 C CA . ALA A 1 144 ? -0.105 -2.600 -1.544 1.00 95.62 144 ALA A CA 1
ATOM 1129 C C . ALA A 1 144 ? -1.588 -2.817 -1.890 1.00 95.62 144 ALA A C 1
ATOM 1131 O O . ALA A 1 144 ? -2.286 -1.883 -2.248 1.00 95.62 144 ALA A O 1
ATOM 1132 N N . SER A 1 145 ? -2.088 -4.047 -1.741 1.00 95.62 145 SER A N 1
ATOM 1133 C CA . SER A 1 145 ? -3.494 -4.385 -1.984 1.00 95.62 145 SER A CA 1
ATOM 1134 C C . SER A 1 145 ? -4.480 -3.757 -0.996 1.00 95.62 145 SER A C 1
ATOM 1136 O O . SER A 1 145 ? -5.664 -3.989 -1.159 1.00 95.62 145 SER A O 1
ATOM 1138 N N . ARG A 1 146 ? -3.992 -3.100 0.062 1.00 96.69 146 ARG A N 1
ATOM 1139 C CA . ARG A 1 146 ? -4.785 -2.448 1.114 1.00 96.69 146 ARG A CA 1
ATOM 1140 C C . ARG A 1 146 ? -4.820 -0.926 0.976 1.00 96.69 146 ARG A C 1
ATOM 1142 O O . ARG A 1 146 ? -5.224 -0.235 1.893 1.00 96.69 146 ARG A O 1
ATOM 1149 N N . ILE A 1 147 ? -4.264 -0.407 -0.113 1.00 96.88 147 ILE A N 1
ATOM 1150 C CA . ILE A 1 147 ? -4.267 1.023 -0.399 1.00 96.88 147 ILE A CA 1
ATOM 1151 C C . ILE A 1 147 ? -5.424 1.265 -1.360 1.00 96.88 147 ILE A C 1
ATOM 1153 O O . ILE A 1 147 ? -5.467 0.648 -2.427 1.00 96.88 147 ILE A O 1
ATOM 1157 N N . ASP A 1 148 ? -6.333 2.151 -0.976 1.00 96.69 148 ASP A N 1
ATOM 1158 C CA . ASP A 1 148 ? -7.532 2.518 -1.720 1.00 96.69 148 ASP A CA 1
ATOM 1159 C C . ASP A 1 148 ? -8.406 1.289 -2.088 1.00 96.69 148 ASP A C 1
ATOM 1161 O O . ASP A 1 148 ? -8.967 1.219 -3.184 1.00 96.69 148 ASP A O 1
ATOM 1165 N N . ASP A 1 149 ? -8.500 0.289 -1.192 1.00 96.56 149 ASP A N 1
ATOM 1166 C CA . ASP A 1 149 ? -9.290 -0.947 -1.381 1.00 96.56 149 ASP A CA 1
ATOM 1167 C C . ASP A 1 149 ? -10.699 -0.876 -0.756 1.00 96.56 149 ASP A C 1
ATOM 1169 O O . ASP A 1 149 ? -11.538 -1.763 -0.951 1.00 96.56 149 ASP A O 1
ATOM 1173 N N . GLY A 1 150 ? -10.981 0.216 -0.047 1.00 96.69 150 GLY A N 1
ATOM 1174 C CA . GLY A 1 150 ? -12.233 0.501 0.636 1.00 96.69 150 GLY A CA 1
ATOM 1175 C C . GLY A 1 150 ? -12.296 -0.005 2.077 1.00 96.69 150 GLY A C 1
ATOM 1176 O O . GLY A 1 150 ? -13.368 0.056 2.695 1.00 96.69 150 GLY A O 1
ATOM 1177 N N . VAL A 1 151 ? -11.187 -0.498 2.630 1.00 96.75 151 VAL A N 1
ATOM 1178 C CA . VAL A 1 151 ? -11.085 -0.999 4.001 1.00 96.75 151 VAL A CA 1
ATOM 1179 C C . VAL A 1 151 ? -10.067 -0.175 4.779 1.00 96.75 151 VAL A C 1
ATOM 1181 O O . VAL A 1 151 ? -8.880 -0.205 4.510 1.00 96.75 151 VAL A O 1
ATOM 1184 N N . CYS A 1 152 ? -10.521 0.495 5.840 1.00 96.62 152 CYS A N 1
ATOM 1185 C CA . CYS A 1 152 ? -9.633 1.272 6.706 1.00 96.62 152 CYS A CA 1
ATOM 1186 C C . CYS A 1 152 ? -8.703 0.361 7.536 1.00 96.62 152 CYS A C 1
ATOM 1188 O O . CYS A 1 152 ? -9.090 -0.128 8.606 1.00 96.62 152 CYS A O 1
ATOM 1190 N N . ASP A 1 153 ? -7.473 0.171 7.079 1.00 96.44 153 ASP A N 1
ATOM 1191 C CA . ASP A 1 153 ? -6.394 -0.545 7.753 1.00 96.44 153 ASP A CA 1
ATOM 1192 C C . ASP A 1 153 ? -5.476 0.400 8.549 1.00 96.44 153 ASP A C 1
ATOM 1194 O O . ASP A 1 153 ? -5.001 0.037 9.637 1.00 96.44 153 ASP A O 1
ATOM 1198 N N . CYS A 1 154 ? -5.239 1.628 8.072 1.00 96.31 154 CYS A N 1
ATOM 1199 C CA . CYS A 1 154 ? -4.521 2.633 8.855 1.00 96.31 154 CYS A CA 1
ATOM 1200 C C . CYS A 1 154 ? -5.451 3.338 9.851 1.00 96.31 154 CYS A C 1
ATOM 1202 O O . CYS A 1 154 ? -6.556 3.776 9.537 1.00 96.31 154 CYS A O 1
ATOM 1204 N N . CYS A 1 155 ? -4.976 3.534 11.087 1.00 95.25 155 CYS A N 1
ATOM 1205 C CA . CYS A 1 155 ? -5.792 4.170 12.128 1.00 95.25 155 CYS A CA 1
ATOM 1206 C C . CYS A 1 155 ? -6.137 5.634 11.825 1.00 95.25 155 CYS A C 1
ATOM 1208 O O . CYS A 1 155 ? -7.018 6.192 12.475 1.00 95.25 155 CYS A O 1
ATOM 1210 N N . ASP A 1 156 ? -5.398 6.286 10.928 1.00 95.19 156 ASP A N 1
ATOM 1211 C CA . ASP A 1 156 ? -5.619 7.660 10.483 1.00 95.19 156 ASP A CA 1
ATOM 1212 C C . ASP A 1 156 ? -6.379 7.745 9.156 1.00 95.19 156 ASP A C 1
ATOM 1214 O O . ASP A 1 156 ? -6.709 8.858 8.754 1.00 95.19 156 ASP A O 1
ATOM 1218 N N . GLY A 1 157 ? -6.679 6.606 8.519 1.00 95.69 157 GLY A N 1
ATOM 1219 C CA . GLY A 1 157 ? -7.347 6.542 7.220 1.00 95.69 157 GLY A CA 1
ATOM 1220 C C . GLY A 1 157 ? -6.478 6.963 6.037 1.00 95.69 157 GLY A C 1
ATOM 1221 O O . GLY A 1 157 ? -7.007 7.272 4.975 1.00 95.69 157 GLY A O 1
ATOM 1222 N N . SER A 1 158 ? -5.159 7.052 6.227 1.00 96.06 158 SER A N 1
ATOM 1223 C CA . SER A 1 158 ? -4.204 7.481 5.194 1.00 96.06 158 SER A CA 1
ATOM 1224 C C . SER A 1 158 ? -4.047 6.504 4.027 1.00 96.06 158 SER A C 1
ATOM 1226 O O . SER A 1 158 ? -3.452 6.855 3.012 1.00 96.06 158 SER A O 1
ATOM 1228 N N . ASP A 1 159 ? -4.548 5.290 4.185 1.00 96.81 159 ASP A N 1
ATOM 1229 C CA . ASP A 1 159 ? -4.591 4.237 3.185 1.00 96.81 159 ASP A CA 1
ATOM 1230 C C . ASP A 1 159 ? -5.725 4.401 2.166 1.00 96.81 159 ASP A C 1
ATOM 1232 O O . ASP A 1 159 ? -5.618 3.826 1.097 1.00 96.81 159 ASP A O 1
ATOM 1236 N N . GLU A 1 160 ? -6.750 5.215 2.444 1.00 97.12 160 GLU A N 1
ATOM 1237 C CA . GLU A 1 160 ? -7.932 5.411 1.579 1.00 97.12 160 GLU A CA 1
ATOM 1238 C C . GLU A 1 160 ? -8.040 6.855 1.042 1.00 97.12 160 GLU A C 1
ATOM 1240 O O . GLU A 1 160 ? -9.127 7.420 0.912 1.00 97.12 160 GLU A O 1
ATOM 1245 N N . LEU A 1 161 ? -6.904 7.516 0.790 1.00 93.25 161 LEU A N 1
ATOM 1246 C CA . LEU A 1 161 ? -6.866 8.937 0.411 1.00 93.25 161 LEU A CA 1
ATOM 1247 C C . LEU A 1 161 ? -7.405 9.230 -0.994 1.00 93.25 161 LEU A C 1
ATOM 1249 O O . LEU A 1 161 ? -7.820 10.365 -1.242 1.00 93.25 161 LEU A O 1
ATOM 1253 N N . HIS A 1 162 ? -7.383 8.254 -1.903 1.00 92.56 162 HIS A N 1
ATOM 1254 C CA . HIS A 1 162 ? -7.858 8.411 -3.281 1.00 92.56 162 HIS A CA 1
ATOM 1255 C C . HIS A 1 162 ? -9.183 7.679 -3.533 1.00 92.56 162 HIS A C 1
ATOM 1257 O O . HIS A 1 162 ? -9.661 7.644 -4.668 1.00 92.56 162 HIS A O 1
ATOM 1263 N N . ASN A 1 163 ? -9.796 7.113 -2.489 1.00 93.31 163 ASN A N 1
ATOM 1264 C CA . ASN A 1 163 ? -11.082 6.438 -2.570 1.00 93.31 163 ASN A CA 1
ATOM 1265 C C . ASN A 1 163 ? -12.232 7.349 -2.116 1.00 93.31 163 ASN A C 1
ATOM 1267 O O . ASN A 1 163 ? -12.609 7.385 -0.946 1.00 93.31 163 ASN A O 1
ATOM 1271 N N . ASP A 1 164 ? -12.864 8.037 -3.068 1.00 93.56 164 ASP A N 1
ATOM 1272 C CA . ASP A 1 164 ? -13.983 8.955 -2.799 1.00 93.56 164 ASP A CA 1
ATOM 1273 C C . ASP A 1 164 ? -15.237 8.273 -2.200 1.00 93.56 164 ASP A C 1
ATOM 1275 O O . ASP A 1 164 ? -16.153 8.954 -1.724 1.00 93.56 164 ASP A O 1
ATOM 1279 N N . PHE A 1 165 ? -15.319 6.937 -2.222 1.00 95.19 165 PHE A N 1
ATOM 1280 C CA . PHE A 1 165 ? -16.472 6.183 -1.718 1.00 95.19 165 PHE A CA 1
ATOM 1281 C C . PHE A 1 165 ? -16.361 5.812 -0.237 1.00 95.19 165 PHE A C 1
ATOM 1283 O O . PHE A 1 165 ? -17.368 5.423 0.368 1.00 95.19 165 PHE A O 1
ATOM 1290 N N . VAL A 1 166 ? -15.173 5.935 0.357 1.00 95.75 166 VAL A N 1
ATOM 1291 C CA . VAL A 1 166 ? -14.898 5.518 1.734 1.00 95.75 166 VAL A CA 1
ATOM 1292 C C . VAL A 1 166 ? -14.357 6.691 2.540 1.00 95.75 166 VAL A C 1
ATOM 1294 O O . VAL A 1 166 ? -13.511 7.455 2.102 1.00 95.75 166 VAL A O 1
ATOM 1297 N N . VAL A 1 167 ? -14.877 6.858 3.757 1.00 95.50 167 VAL A N 1
ATOM 1298 C CA . VAL A 1 167 ? -14.402 7.877 4.697 1.00 95.50 167 VAL A CA 1
ATOM 1299 C C . VAL A 1 167 ? -13.899 7.173 5.945 1.00 95.50 167 VAL A C 1
ATOM 1301 O O . VAL A 1 167 ? -14.696 6.677 6.744 1.00 95.50 167 VAL A O 1
ATOM 1304 N N . CYS A 1 168 ? -12.581 7.161 6.128 1.00 95.94 168 CYS A N 1
ATOM 1305 C CA . CYS A 1 168 ? -11.934 6.542 7.278 1.00 95.94 168 CYS A CA 1
ATOM 1306 C C . CYS A 1 168 ? -11.749 7.553 8.427 1.00 95.94 168 CYS A C 1
ATOM 1308 O O . CYS A 1 168 ? -10.940 8.478 8.322 1.00 95.94 168 CYS A O 1
ATOM 1310 N N . PRO A 1 169 ? -12.486 7.429 9.550 1.00 94.00 169 PRO A N 1
ATOM 1311 C CA . PRO A 1 169 ? -12.288 8.302 10.701 1.00 94.00 169 PRO A CA 1
ATOM 1312 C C . PRO A 1 169 ? -10.993 7.951 11.445 1.00 94.00 169 PRO A C 1
ATOM 1314 O O . PRO A 1 169 ? -10.688 6.782 11.671 1.00 94.00 169 PRO A O 1
ATOM 1317 N N . SER A 1 170 ? -10.267 8.966 11.928 1.00 92.88 170 SER A N 1
ATOM 1318 C CA . SER A 1 170 ? -9.069 8.743 12.748 1.00 92.88 170 SER A CA 1
ATOM 1319 C C . SER A 1 170 ? -9.425 8.068 14.081 1.00 92.88 170 SER A C 1
ATOM 1321 O O . SER A 1 170 ? -9.962 8.708 14.986 1.00 92.88 170 SER A O 1
ATOM 1323 N N . THR A 1 171 ? -9.004 6.819 14.251 1.00 92.88 171 THR A N 1
ATOM 1324 C CA . THR A 1 171 ? -9.084 6.017 15.485 1.00 92.88 171 THR A CA 1
ATOM 1325 C C . THR A 1 171 ? -7.749 5.908 16.223 1.00 92.88 171 THR A C 1
ATOM 1327 O O . THR A 1 171 ? -7.662 5.237 17.252 1.00 92.88 171 THR A O 1
ATOM 1330 N N . CYS A 1 172 ? -6.695 6.564 15.723 1.00 91.69 172 CYS A N 1
ATOM 1331 C CA . CYS A 1 172 ? -5.370 6.450 16.322 1.00 91.69 172 CYS A CA 1
ATOM 1332 C C . CYS A 1 172 ? -5.357 6.823 17.812 1.00 91.69 172 CYS A C 1
ATOM 1334 O O . CYS A 1 172 ? -5.990 7.817 18.198 1.00 91.69 172 CYS A O 1
ATOM 1336 N N . PRO A 1 173 ? -4.562 6.108 18.632 1.00 84.56 173 PRO A N 1
ATOM 1337 C CA . PRO A 1 173 ? -4.338 6.480 20.017 1.00 84.56 173 PRO A CA 1
ATOM 1338 C C . PRO A 1 173 ? -3.906 7.942 20.101 1.00 84.56 173 PRO A C 1
ATOM 1340 O O . PRO A 1 173 ? -3.093 8.413 19.301 1.00 84.56 173 PRO A O 1
ATOM 1343 N N . SER A 1 174 ? -4.436 8.681 21.074 1.00 77.06 174 SER A N 1
ATOM 1344 C CA . SER A 1 174 ? -3.849 9.969 21.425 1.00 77.06 174 SER A CA 1
ATOM 1345 C C . SER A 1 174 ? -2.398 9.714 21.807 1.00 77.06 174 SER A C 1
ATOM 1347 O O . SER A 1 174 ? -2.154 9.012 22.787 1.00 77.06 174 SER A O 1
ATOM 1349 N N . LEU A 1 175 ? -1.454 10.257 21.037 1.00 63.88 175 LEU A N 1
ATOM 1350 C CA . LEU A 1 175 ? -0.035 10.233 21.372 1.00 63.88 175 LEU A CA 1
ATOM 1351 C C . LEU A 1 175 ? 0.167 11.039 22.664 1.00 63.88 175 LEU A C 1
ATOM 1353 O O . LEU A 1 175 ? 0.519 12.216 22.643 1.00 63.88 175 LEU A O 1
ATOM 1357 N N . ARG A 1 176 ? -0.103 10.427 23.819 1.00 55.22 176 ARG A N 1
ATOM 1358 C CA . ARG A 1 176 ? 0.471 10.871 25.082 1.00 55.22 176 ARG A CA 1
ATOM 1359 C C . ARG A 1 176 ? 1.894 10.335 25.118 1.00 55.22 176 ARG A C 1
ATOM 1361 O O . ARG A 1 176 ? 2.118 9.242 25.611 1.00 55.22 176 ARG A O 1
ATOM 1368 N N . GLY A 1 177 ? 2.808 11.149 24.599 1.00 57.75 177 GLY A N 1
ATOM 1369 C CA . GLY A 1 177 ? 4.224 11.124 24.946 1.00 57.75 177 GLY A CA 1
ATOM 1370 C C . GLY A 1 177 ? 5.009 9.918 24.448 1.00 57.75 177 GLY A C 1
ATOM 1371 O O . GLY A 1 177 ? 5.265 8.999 25.207 1.00 57.75 177 GLY A O 1
ATOM 1372 N N . GLU A 1 178 ? 5.531 10.018 23.234 1.00 51.19 178 GLU A N 1
ATOM 1373 C CA . GLU A 1 178 ? 6.823 9.415 22.914 1.00 51.19 178 GLU A CA 1
ATOM 1374 C C . GLU A 1 178 ? 7.739 10.606 22.629 1.00 51.19 178 GLU A C 1
ATOM 1376 O O . GLU A 1 178 ? 7.664 11.253 21.582 1.00 51.19 178 GLU A O 1
ATOM 1381 N N . GLY A 1 179 ? 8.480 11.006 23.663 1.00 48.84 179 GLY A N 1
ATOM 1382 C CA . GLY A 1 179 ? 9.490 12.045 23.568 1.00 48.84 179 GLY A CA 1
ATOM 1383 C C . GLY A 1 179 ? 10.599 11.576 22.639 1.00 48.84 179 GLY A C 1
ATOM 1384 O O . GLY A 1 179 ? 11.205 10.534 22.866 1.00 48.84 179 GLY A O 1
ATOM 1385 N N . PHE A 1 180 ? 10.861 12.369 21.609 1.00 54.19 180 PHE A N 1
ATOM 1386 C CA . PHE A 1 180 ? 12.112 12.321 20.874 1.00 54.19 180 PHE A CA 1
ATOM 1387 C C . PHE A 1 180 ? 13.210 12.802 21.837 1.00 54.19 180 PHE A C 1
ATOM 1389 O O . PHE A 1 180 ? 13.263 13.991 22.162 1.00 54.19 180 PHE A O 1
ATOM 1396 N N . ILE A 1 181 ? 13.980 11.859 22.386 1.00 54.59 181 ILE A N 1
ATOM 1397 C CA . ILE A 1 181 ? 15.240 12.127 23.096 1.00 54.59 181 ILE A CA 1
ATOM 1398 C C . ILE A 1 181 ? 16.341 12.245 22.049 1.00 54.59 181 ILE A C 1
ATOM 1400 O O . ILE A 1 181 ? 16.390 11.355 21.170 1.00 54.59 181 ILE A O 1
#

Organism: NCBI:txid1606542